Protein AF-A0A975ZCC5-F1 (afdb_monomer_lite)

pLDDT: mean 84.97, std 16.1, range [42.97, 98.0]

Structure (mmCIF, N/CA/C/O backbone):
data_AF-A0A975ZCC5-F1
#
_entry.id   AF-A0A975ZCC5-F1
#
loop_
_atom_site.group_PDB
_atom_site.id
_atom_site.type_symbol
_atom_site.label_atom_id
_atom_site.label_alt_id
_atom_site.label_comp_id
_atom_site.label_asym_id
_atom_site.label_entity_id
_atom_site.label_seq_id
_atom_site.pdbx_PDB_ins_code
_atom_site.Cartn_x
_atom_site.Cartn_y
_atom_site.Cartn_z
_atom_site.occupancy
_atom_site.B_iso_or_equiv
_atom_site.auth_seq_id
_atom_site.auth_comp_id
_atom_site.auth_asym_id
_atom_site.auth_atom_id
_atom_site.pdbx_PDB_model_num
ATOM 1 N N . MET A 1 1 ? -12.316 12.817 -0.947 1.00 85.50 1 MET A N 1
ATOM 2 C CA . MET A 1 1 ? -13.605 12.210 -1.352 1.00 85.50 1 MET A CA 1
ATOM 3 C C . MET A 1 1 ? -13.942 11.124 -0.351 1.00 85.50 1 MET A C 1
ATOM 5 O O . MET A 1 1 ? -13.037 10.389 0.020 1.00 85.50 1 MET A O 1
ATOM 9 N N . ARG A 1 2 ? -15.191 11.040 0.113 1.00 90.31 2 ARG A N 1
ATOM 10 C CA . ARG A 1 2 ? -15.629 9.964 1.009 1.00 90.31 2 ARG A CA 1
ATOM 11 C C . ARG A 1 2 ? -16.435 8.951 0.207 1.00 90.31 2 ARG A C 1
ATOM 13 O O . ARG A 1 2 ? -17.280 9.348 -0.586 1.00 90.31 2 ARG A O 1
ATOM 20 N N . ILE A 1 3 ? -16.130 7.675 0.395 1.00 93.69 3 ILE A N 1
ATOM 21 C CA . ILE A 1 3 ? -16.774 6.559 -0.298 1.00 93.69 3 ILE A CA 1
ATOM 22 C C . ILE A 1 3 ? -17.174 5.494 0.720 1.00 93.69 3 ILE A C 1
ATOM 24 O O . ILE A 1 3 ? -16.498 5.327 1.735 1.00 93.69 3 ILE A O 1
ATOM 28 N N . ASN A 1 4 ? -18.257 4.778 0.431 1.00 94.88 4 ASN A N 1
ATOM 29 C CA . ASN A 1 4 ? -18.675 3.611 1.199 1.00 94.88 4 ASN A CA 1
ATOM 30 C C . ASN A 1 4 ? -18.210 2.363 0.448 1.00 94.88 4 ASN A C 1
ATOM 32 O O . ASN A 1 4 ? -18.592 2.168 -0.704 1.00 94.88 4 ASN A O 1
ATOM 36 N N . LEU A 1 5 ? -17.385 1.537 1.087 1.00 91.88 5 LEU A N 1
ATOM 37 C CA . LEU A 1 5 ? -16.937 0.262 0.536 1.00 91.88 5 LEU A CA 1
ATOM 38 C C . LEU A 1 5 ? -16.878 -0.808 1.629 1.00 91.88 5 LEU A C 1
ATOM 40 O O . LEU A 1 5 ? -16.653 -0.490 2.796 1.00 91.88 5 LEU A O 1
ATOM 44 N N . ALA A 1 6 ? -17.067 -2.066 1.240 1.00 96.00 6 ALA A N 1
ATOM 45 C CA . ALA A 1 6 ? -16.812 -3.208 2.109 1.00 96.00 6 ALA A CA 1
ATOM 46 C C . ALA A 1 6 ? -15.311 -3.541 2.087 1.00 96.00 6 ALA A C 1
ATOM 48 O O . ALA A 1 6 ? -14.713 -3.623 1.013 1.00 96.00 6 ALA A O 1
ATOM 49 N N . ILE A 1 7 ? -14.710 -3.721 3.263 1.00 94.06 7 ILE A N 1
ATOM 50 C CA . ILE A 1 7 ? -13.300 -4.092 3.443 1.00 94.06 7 ILE A CA 1
ATOM 51 C C . ILE A 1 7 ? -13.266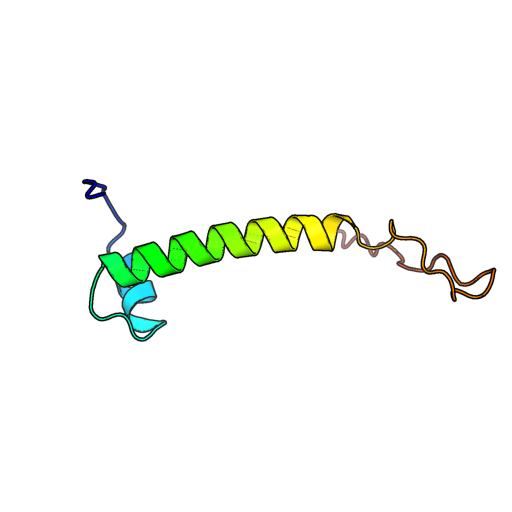 -5.334 4.329 1.00 94.06 7 ILE A C 1
ATOM 53 O O . ILE A 1 7 ? -14.043 -5.430 5.272 1.00 94.06 7 ILE A O 1
ATOM 57 N N . ASP A 1 8 ? -12.374 -6.275 4.026 1.00 97.38 8 ASP A N 1
ATOM 58 C CA . ASP A 1 8 ? -12.118 -7.405 4.915 1.00 97.38 8 ASP A CA 1
ATOM 59 C C . ASP A 1 8 ? -11.492 -6.926 6.239 1.00 97.38 8 ASP A C 1
ATOM 61 O O . ASP A 1 8 ? -10.461 -6.244 6.248 1.00 97.38 8 ASP A O 1
ATOM 65 N N . ASP A 1 9 ? -12.107 -7.297 7.362 1.00 96.56 9 ASP A N 1
ATOM 66 C CA . ASP A 1 9 ? -11.691 -6.838 8.691 1.00 96.56 9 ASP A CA 1
ATOM 67 C C . ASP A 1 9 ? -10.296 -7.341 9.069 1.00 96.56 9 ASP A C 1
ATOM 69 O O . ASP A 1 9 ? -9.525 -6.628 9.717 1.00 96.56 9 ASP A O 1
ATOM 73 N N . THR A 1 10 ? -9.940 -8.560 8.655 1.00 98.00 10 THR A N 1
ATOM 74 C CA . THR A 1 10 ? -8.635 -9.145 8.978 1.00 98.00 10 THR A CA 1
ATOM 75 C C . THR A 1 10 ? -7.519 -8.415 8.238 1.00 98.00 10 THR A C 1
ATOM 77 O O . THR A 1 10 ? -6.492 -8.080 8.836 1.00 98.00 10 THR A O 1
ATOM 80 N N . LEU A 1 11 ? -7.757 -8.072 6.970 1.00 96.50 11 LEU A N 1
ATOM 81 C CA . LEU A 1 11 ? -6.864 -7.259 6.158 1.00 96.50 11 LEU A CA 1
ATOM 82 C C . LEU A 1 11 ? -6.714 -5.854 6.741 1.00 96.50 11 LEU A C 1
ATOM 84 O O . LEU A 1 11 ? -5.591 -5.361 6.861 1.00 96.50 11 LEU A O 1
ATOM 88 N N . LEU A 1 12 ? -7.821 -5.215 7.127 1.00 95.62 12 LEU A N 1
ATOM 89 C CA . LEU A 1 12 ? -7.778 -3.885 7.722 1.00 95.62 12 LEU A CA 1
ATOM 90 C C . LEU A 1 12 ? -6.995 -3.892 9.040 1.00 95.62 12 LEU A C 1
ATOM 92 O O . LEU A 1 12 ? -6.127 -3.044 9.238 1.00 95.62 12 LEU A O 1
ATOM 96 N N . GLN A 1 13 ? -7.230 -4.870 9.917 1.00 96.75 13 GLN A N 1
ATOM 97 C CA . GLN A 1 13 ? -6.463 -4.999 11.157 1.00 96.75 13 GLN A CA 1
ATOM 98 C C . GLN A 1 13 ? -4.973 -5.225 10.901 1.00 96.75 13 GLN A C 1
ATOM 100 O O . GLN A 1 13 ? -4.138 -4.638 11.593 1.00 96.75 13 GLN A O 1
ATOM 105 N N . ALA A 1 14 ? -4.624 -6.058 9.920 1.00 97.00 14 ALA A N 1
ATOM 106 C CA . ALA A 1 14 ? -3.233 -6.269 9.540 1.00 97.00 14 ALA A CA 1
ATOM 107 C C . ALA A 1 14 ? -2.592 -4.967 9.035 1.00 97.00 14 ALA A C 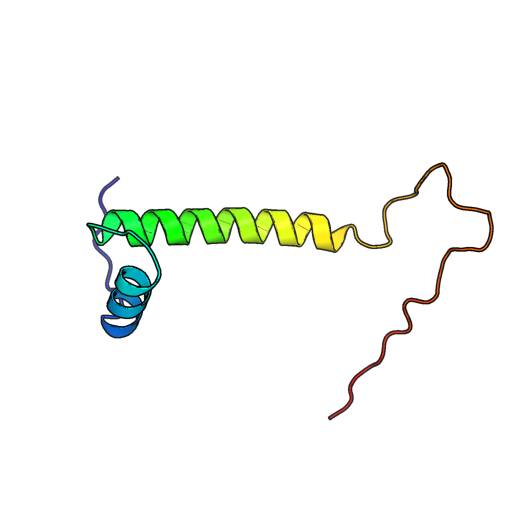1
ATOM 109 O O . ALA A 1 14 ? -1.488 -4.629 9.458 1.00 97.00 14 ALA A O 1
ATOM 110 N N . ALA A 1 15 ? -3.301 -4.200 8.202 1.00 95.81 15 ALA A N 1
ATOM 111 C CA . ALA A 1 15 ? -2.831 -2.912 7.704 1.00 95.81 15 ALA A CA 1
ATOM 112 C C . ALA A 1 15 ? -2.619 -1.901 8.841 1.00 95.81 15 ALA A C 1
ATOM 114 O O . ALA A 1 15 ? -1.548 -1.306 8.926 1.00 95.81 15 ALA A O 1
ATOM 115 N N . MET A 1 16 ? -3.586 -1.770 9.755 1.00 96.25 16 MET A N 1
ATOM 116 C CA . MET A 1 16 ? -3.492 -0.881 10.921 1.00 96.25 16 MET A CA 1
ATOM 117 C C . MET A 1 16 ? -2.311 -1.234 11.838 1.00 96.25 16 MET A C 1
ATOM 119 O O . MET A 1 16 ? -1.703 -0.339 12.413 1.00 96.25 16 MET A O 1
ATOM 123 N N . LYS A 1 17 ? -1.954 -2.521 11.958 1.00 96.25 17 LYS A N 1
ATOM 124 C CA . LYS A 1 17 ? -0.791 -2.982 12.743 1.00 96.25 17 LYS A CA 1
ATOM 125 C C . LYS A 1 17 ? 0.546 -2.809 12.019 1.00 96.25 17 LYS A C 1
ATOM 127 O O . LYS A 1 17 ? 1.582 -2.751 12.673 1.00 96.25 17 LYS A O 1
ATOM 132 N N . ALA A 1 18 ? 0.543 -2.776 10.687 1.00 94.81 18 ALA A N 1
ATOM 133 C CA . ALA A 1 18 ? 1.761 -2.749 9.877 1.00 94.81 18 ALA A CA 1
ATOM 134 C C . ALA A 1 18 ? 2.438 -1.370 9.821 1.00 94.81 18 ALA A C 1
ATOM 136 O O . ALA A 1 18 ? 3.607 -1.280 9.446 1.00 94.81 18 ALA A O 1
ATOM 137 N N . GLY A 1 19 ? 1.725 -0.297 10.166 1.00 89.50 19 GLY A N 1
ATOM 138 C CA . GLY A 1 19 ? 2.239 1.066 10.099 1.00 89.50 19 GLY A CA 1
ATOM 139 C C . GLY A 1 19 ? 1.669 1.972 11.189 1.00 89.50 19 GLY A C 1
ATOM 140 O O . GLY A 1 19 ? 0.804 1.557 11.956 1.00 89.50 19 GLY A O 1
ATOM 141 N N . PRO A 1 20 ? 2.139 3.226 11.270 1.00 93.44 20 PRO A N 1
ATOM 142 C CA . PRO A 1 20 ? 1.680 4.197 12.260 1.00 93.44 20 PRO A CA 1
ATOM 143 C C . PRO A 1 20 ? 0.342 4.836 11.841 1.00 93.44 20 PRO A C 1
ATOM 145 O O . PRO A 1 20 ? 0.253 6.052 11.683 1.00 93.44 20 PRO A O 1
ATOM 148 N N . PHE A 1 21 ? -0.694 4.027 11.603 1.00 96.69 21 PHE A N 1
ATOM 149 C CA . PHE A 1 21 ? -2.007 4.520 11.1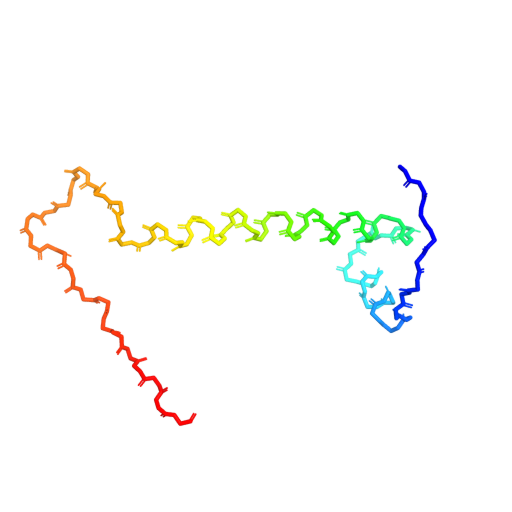77 1.00 96.69 21 PHE A CA 1
ATOM 150 C C . PHE A 1 21 ? -2.922 4.750 12.378 1.00 96.69 21 PHE A C 1
ATOM 152 O O . PHE A 1 21 ? -3.144 3.852 13.187 1.00 96.69 21 PHE A O 1
ATOM 159 N N . SER A 1 22 ? -3.488 5.951 12.476 1.00 94.00 22 SER A N 1
ATOM 160 C CA . SER A 1 22 ? -4.464 6.314 13.509 1.00 94.00 22 SER A CA 1
ATOM 161 C C . SER A 1 22 ? -5.909 6.128 13.041 1.00 94.00 22 SER A C 1
ATOM 163 O O . SER A 1 22 ? -6.808 6.010 13.873 1.00 94.00 22 SER A O 1
ATOM 165 N N . SER A 1 23 ? -6.149 6.062 11.727 1.00 95.75 23 SER A N 1
ATOM 166 C CA . SER A 1 23 ? -7.473 5.837 11.151 1.00 95.75 23 SER A CA 1
ATOM 167 C C . SER A 1 23 ? -7.458 4.869 9.964 1.00 95.75 23 SER A C 1
ATOM 169 O O . SER A 1 23 ? -6.451 4.692 9.278 1.00 95.75 23 SER A O 1
ATOM 171 N N . VAL A 1 24 ? -8.628 4.286 9.678 1.00 93.62 24 VAL A N 1
ATOM 172 C CA . VAL A 1 24 ? -8.861 3.439 8.492 1.00 93.62 24 VAL A CA 1
ATOM 173 C C . VAL A 1 24 ? -8.541 4.196 7.205 1.00 93.62 24 VAL A C 1
ATOM 175 O O . VAL A 1 24 ? -7.966 3.632 6.278 1.00 93.62 24 VAL A O 1
ATOM 178 N N . GLN A 1 25 ? -8.894 5.482 7.151 1.00 95.19 25 GLN A N 1
ATOM 179 C CA . GLN A 1 25 ? -8.648 6.310 5.978 1.00 95.19 25 GLN A CA 1
ATOM 180 C C . GLN A 1 25 ? -7.147 6.465 5.710 1.00 95.19 25 GLN A C 1
ATOM 182 O O . GLN A 1 25 ? -6.742 6.374 4.554 1.00 95.19 25 GLN A O 1
ATOM 187 N N . ASP A 1 26 ? -6.332 6.635 6.752 1.00 95.81 26 ASP A N 1
ATOM 188 C CA . ASP A 1 26 ? -4.880 6.787 6.601 1.00 95.81 26 ASP A CA 1
ATOM 189 C C . ASP A 1 26 ? -4.233 5.500 6.085 1.00 95.81 26 ASP A C 1
ATOM 191 O O . ASP A 1 26 ? -3.412 5.541 5.167 1.00 95.81 26 ASP A O 1
ATOM 195 N N . ALA A 1 27 ? -4.646 4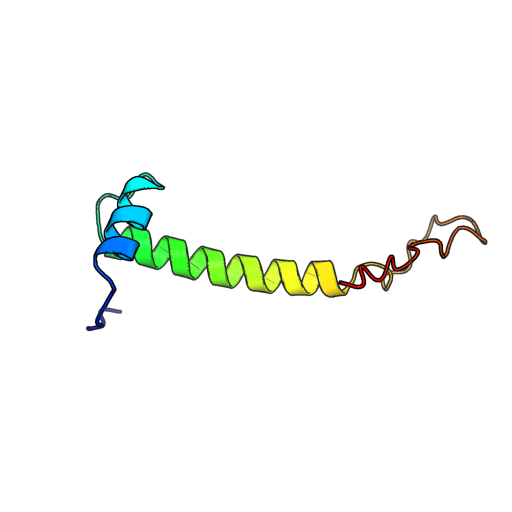.347 6.622 1.00 96.00 27 ALA A N 1
ATOM 196 C CA . ALA A 1 27 ? -4.172 3.047 6.153 1.00 96.00 27 ALA A CA 1
ATOM 197 C C . ALA A 1 27 ? -4.553 2.798 4.682 1.00 96.00 27 ALA A C 1
ATOM 199 O O . ALA A 1 27 ? -3.727 2.337 3.889 1.00 96.00 27 ALA A O 1
ATOM 200 N N . VAL A 1 28 ? -5.787 3.144 4.295 1.00 95.06 28 VAL A N 1
ATOM 201 C CA . VAL A 1 28 ? -6.260 3.014 2.910 1.00 95.06 28 VAL A CA 1
ATOM 202 C C . VAL A 1 28 ? -5.507 3.968 1.977 1.00 95.06 28 VAL A C 1
ATOM 204 O O . VAL A 1 28 ? -5.048 3.527 0.924 1.00 95.06 28 VAL A O 1
ATOM 207 N N . ASP A 1 29 ? -5.311 5.237 2.351 1.00 95.94 29 ASP A N 1
ATOM 208 C CA . ASP A 1 29 ? -4.564 6.203 1.527 1.00 95.94 29 ASP A CA 1
ATOM 209 C C . ASP A 1 29 ? -3.107 5.758 1.332 1.00 95.94 29 ASP A C 1
ATOM 211 O O . ASP A 1 29 ? -2.581 5.779 0.215 1.00 95.94 29 ASP A O 1
ATOM 215 N N . ALA A 1 30 ? -2.466 5.258 2.392 1.00 96.44 30 ALA A N 1
ATOM 216 C CA . ALA A 1 30 ? -1.123 4.695 2.311 1.00 96.44 30 ALA A CA 1
ATOM 217 C C . ALA A 1 30 ? -1.056 3.480 1.369 1.00 96.44 30 ALA A C 1
ATOM 219 O O . ALA A 1 30 ? -0.137 3.383 0.549 1.00 96.44 30 ALA A O 1
ATOM 220 N N . GLY A 1 31 ? -2.047 2.584 1.431 1.00 95.38 31 GLY A N 1
ATOM 221 C CA . GLY A 1 31 ? -2.169 1.450 0.514 1.00 95.38 31 GLY A CA 1
ATOM 222 C C . GLY A 1 31 ? -2.329 1.882 -0.948 1.00 95.38 31 GLY A C 1
ATOM 223 O O . GLY A 1 31 ? -1.630 1.372 -1.826 1.00 95.38 31 GLY A O 1
ATOM 224 N N . LEU A 1 32 ? -3.181 2.873 -1.221 1.00 96.56 32 LEU A N 1
ATOM 225 C CA . LEU A 1 32 ? -3.381 3.408 -2.573 1.00 96.56 32 LEU A CA 1
ATOM 226 C C . LEU A 1 32 ? -2.101 4.048 -3.127 1.00 96.56 32 LEU A C 1
ATOM 228 O O . LEU A 1 32 ? -1.710 3.774 -4.264 1.00 96.56 32 LEU A O 1
ATOM 232 N N . ARG A 1 33 ? -1.389 4.834 -2.313 1.00 96.88 33 ARG A N 1
ATOM 233 C CA . ARG A 1 33 ? -0.085 5.408 -2.691 1.00 96.88 33 ARG A CA 1
ATOM 234 C C . ARG A 1 33 ? 0.950 4.331 -2.996 1.00 96.88 33 ARG A C 1
ATOM 236 O O . ARG A 1 33 ? 1.726 4.479 -3.942 1.00 96.88 33 ARG A O 1
ATOM 243 N N . LEU A 1 34 ? 0.959 3.240 -2.228 1.00 96.62 34 LEU A N 1
ATOM 244 C CA . LEU A 1 34 ? 1.848 2.108 -2.478 1.00 96.62 34 LEU A CA 1
ATOM 245 C C . LEU A 1 34 ? 1.558 1.454 -3.834 1.00 96.62 34 LEU A C 1
ATOM 247 O O . LEU A 1 34 ? 2.502 1.131 -4.555 1.00 96.62 34 LEU A O 1
ATOM 251 N N . LEU A 1 35 ? 0.285 1.291 -4.208 1.00 97.25 35 LEU A N 1
ATOM 252 C CA . LEU A 1 35 ? -0.093 0.736 -5.512 1.00 97.25 35 LEU A CA 1
ATOM 253 C C . LEU A 1 35 ? 0.393 1.615 -6.670 1.00 97.25 35 LEU A C 1
ATOM 255 O O . LEU A 1 35 ? 1.003 1.097 -7.606 1.00 97.25 35 LEU A O 1
ATOM 259 N N . VAL A 1 36 ? 0.211 2.936 -6.572 1.00 97.56 36 VAL A N 1
ATOM 260 C CA . VAL A 1 36 ? 0.728 3.892 -7.570 1.00 97.56 36 VAL A CA 1
ATOM 261 C C . VAL A 1 36 ? 2.251 3.788 -7.683 1.00 97.56 36 VAL A C 1
ATOM 263 O O . VAL A 1 36 ? 2.795 3.650 -8.778 1.00 97.56 36 VAL A O 1
ATOM 266 N N . ARG A 1 37 ? 2.955 3.773 -6.545 1.00 97.38 37 ARG A N 1
ATOM 267 C CA . ARG A 1 37 ? 4.418 3.632 -6.513 1.00 97.38 37 ARG A CA 1
ATOM 268 C C . ARG A 1 37 ? 4.884 2.309 -7.124 1.00 97.38 37 ARG A C 1
ATOM 270 O O . ARG A 1 37 ? 5.871 2.279 -7.856 1.00 97.38 37 ARG A O 1
ATOM 277 N N . ARG A 1 38 ? 4.174 1.212 -6.848 1.00 97.38 38 ARG A N 1
ATOM 278 C CA . ARG A 1 38 ? 4.477 -0.114 -7.401 1.00 97.38 38 ARG A CA 1
ATOM 279 C C . ARG A 1 38 ? 4.319 -0.146 -8.920 1.00 97.38 38 ARG A C 1
ATOM 281 O O . ARG A 1 38 ? 5.140 -0.779 -9.579 1.00 97.38 38 ARG A O 1
ATOM 288 N N . ALA A 1 39 ? 3.309 0.529 -9.466 1.00 96.06 39 ALA A N 1
ATOM 289 C CA . ALA A 1 39 ? 3.124 0.633 -10.912 1.00 96.06 39 ALA A CA 1
ATOM 290 C C . ALA A 1 39 ? 4.326 1.328 -11.577 1.00 96.06 39 ALA A C 1
ATOM 292 O O . ALA A 1 39 ? 4.928 0.756 -12.485 1.00 96.06 39 ALA A O 1
ATOM 293 N N . ALA A 1 40 ? 4.766 2.470 -11.035 1.00 95.50 40 ALA A N 1
ATOM 294 C CA . ALA A 1 40 ? 5.954 3.181 -11.520 1.00 95.50 40 ALA A CA 1
ATOM 295 C C . ALA A 1 40 ? 7.230 2.315 -11.466 1.00 95.50 40 ALA A C 1
ATOM 297 O O . ALA A 1 40 ? 8.058 2.329 -12.375 1.00 95.50 40 ALA A O 1
ATOM 298 N N . TYR A 1 41 ? 7.391 1.495 -10.423 1.00 96.31 41 TYR A N 1
ATOM 299 C CA . TYR A 1 41 ? 8.505 0.543 -10.346 1.00 96.31 41 TYR A CA 1
ATOM 300 C C . TYR A 1 41 ? 8.427 -0.562 -11.396 1.00 96.31 41 TYR A C 1
ATOM 302 O O . TYR A 1 41 ? 9.463 -0.973 -11.919 1.00 96.31 41 TYR A O 1
ATOM 310 N N . GLY A 1 42 ? 7.224 -1.022 -11.736 1.00 95.19 42 GLY A N 1
ATOM 311 C CA . GLY A 1 42 ? 7.014 -1.949 -12.845 1.00 95.19 42 GLY A CA 1
ATOM 312 C C . GLY A 1 42 ? 7.523 -1.381 -14.170 1.00 95.19 42 GLY A C 1
ATOM 313 O O . GLY A 1 42 ? 8.220 -2.081 -14.904 1.00 95.19 42 GLY A O 1
ATOM 314 N N . GLU A 1 43 ? 7.256 -0.104 -14.439 1.00 92.88 43 GLU A N 1
ATOM 315 C CA . GLU A 1 43 ? 7.744 0.584 -15.639 1.00 92.88 43 GLU A CA 1
ATOM 316 C C . GLU A 1 43 ? 9.272 0.645 -15.674 1.00 92.88 43 GLU A C 1
ATOM 318 O O . GLU A 1 43 ? 9.875 0.240 -16.668 1.00 92.88 43 GLU A O 1
ATOM 323 N N . ILE A 1 44 ? 9.914 1.033 -14.568 1.00 92.56 44 ILE A N 1
ATOM 324 C CA . ILE A 1 44 ? 11.382 1.053 -14.459 1.00 92.56 44 ILE A CA 1
ATOM 325 C C . ILE A 1 44 ? 11.965 -0.348 -14.688 1.00 92.56 44 ILE A C 1
ATOM 327 O O . ILE A 1 44 ? 12.900 -0.521 -15.471 1.00 92.56 44 ILE A O 1
ATOM 331 N N . LEU A 1 45 ? 11.401 -1.377 -14.048 1.00 93.12 45 LEU A N 1
ATOM 332 C CA . LEU A 1 45 ? 11.846 -2.761 -14.230 1.00 93.12 45 LEU A CA 1
ATOM 333 C C . LEU A 1 45 ? 11.647 -3.246 -15.670 1.00 93.12 45 LEU A C 1
ATOM 335 O O . LEU A 1 45 ? 12.448 -4.045 -16.157 1.00 93.12 45 LEU A O 1
ATOM 339 N N . SER A 1 46 ? 10.632 -2.746 -16.376 1.00 92.19 46 SER A N 1
ATOM 340 C CA . SER A 1 46 ? 10.396 -3.073 -17.784 1.00 92.19 46 SER A CA 1
ATOM 341 C C . SER A 1 46 ? 11.494 -2.552 -18.723 1.00 92.19 46 SER A C 1
ATOM 343 O O . SER A 1 46 ? 11.656 -3.093 -19.821 1.00 92.19 46 SER A O 1
ATOM 345 N N . LEU A 1 47 ? 12.253 -1.534 -18.296 1.00 91.19 47 LEU A N 1
ATOM 346 C CA . LEU A 1 47 ? 13.391 -0.962 -19.023 1.00 91.19 47 LEU A CA 1
ATOM 347 C C . LEU A 1 47 ? 14.691 -1.749 -18.804 1.00 91.19 47 LEU A C 1
ATOM 349 O O . LEU A 1 47 ? 15.692 -1.502 -19.484 1.00 91.19 47 LEU A O 1
ATOM 353 N N . ARG A 1 48 ? 14.697 -2.724 -17.886 1.00 86.19 48 ARG A N 1
ATOM 354 C CA . ARG A 1 48 ? 15.869 -3.556 -17.603 1.00 86.19 48 ARG A CA 1
ATOM 355 C C . ARG A 1 48 ? 16.363 -4.244 -18.877 1.00 86.19 48 ARG A C 1
ATOM 357 O O . ARG A 1 48 ? 15.646 -5.028 -19.493 1.00 86.19 48 ARG A O 1
ATOM 364 N N . GLY A 1 49 ? 17.617 -3.973 -19.237 1.00 85.69 49 GLY A N 1
ATOM 365 C CA . GLY A 1 49 ? 18.271 -4.538 -20.422 1.00 85.69 49 GLY A CA 1
ATOM 366 C C . GLY A 1 49 ? 17.848 -3.914 -21.757 1.00 85.69 49 GLY A C 1
ATOM 367 O O . GLY A 1 49 ? 18.287 -4.401 -22.792 1.00 85.69 49 GLY A O 1
ATOM 368 N N . LYS A 1 50 ? 17.013 -2.864 -21.744 1.00 86.56 50 LYS A N 1
ATOM 369 C CA . LYS A 1 50 ? 16.597 -2.117 -22.945 1.00 86.56 50 LYS A CA 1
ATOM 370 C C . LYS A 1 50 ? 17.294 -0.766 -23.090 1.00 86.56 50 LYS A C 1
ATOM 372 O O . LYS A 1 50 ? 17.322 -0.221 -24.185 1.00 86.56 50 LYS A O 1
ATOM 377 N N . LEU A 1 51 ? 17.814 -0.220 -21.992 1.00 83.38 51 LEU A N 1
ATOM 378 C CA . LEU A 1 51 ? 18.499 1.069 -21.988 1.00 83.38 51 LEU A CA 1
ATOM 379 C C . LEU A 1 51 ? 19.950 0.899 -22.467 1.00 83.38 51 LEU A C 1
ATOM 381 O O . LEU A 1 51 ? 20.694 0.141 -21.832 1.00 83.38 51 LEU A O 1
ATOM 385 N N . PRO A 1 52 ? 20.358 1.576 -23.556 1.00 76.50 52 PRO A N 1
ATOM 386 C CA . PRO A 1 52 ? 21.764 1.689 -23.907 1.00 76.50 52 PRO A CA 1
ATOM 387 C C . PRO A 1 52 ? 22.459 2.561 -22.855 1.00 76.50 52 PRO A C 1
ATOM 389 O O . PRO A 1 52 ? 21.927 3.587 -22.440 1.00 76.50 52 PRO A O 1
ATOM 392 N N . TRP A 1 53 ? 23.623 2.122 -22.394 1.00 78.88 53 TRP A N 1
ATOM 393 C CA . TRP A 1 53 ? 24.494 2.897 -21.514 1.00 78.88 53 TRP A CA 1
ATOM 394 C C . TRP A 1 53 ? 25.712 3.313 -22.337 1.00 78.88 53 TRP A C 1
ATOM 396 O O . TRP A 1 53 ? 26.323 2.454 -22.977 1.00 78.88 53 TRP A O 1
ATOM 406 N N . ASP A 1 54 ? 26.051 4.601 -22.319 1.00 78.69 54 ASP A N 1
ATOM 407 C CA . ASP A 1 54 ? 27.066 5.181 -23.213 1.00 78.69 54 ASP A CA 1
ATOM 408 C C . ASP A 1 54 ? 28.481 4.624 -22.967 1.00 78.69 54 ASP A C 1
ATOM 410 O O . ASP A 1 54 ? 29.280 4.517 -23.896 1.00 78.69 54 ASP A O 1
ATOM 414 N N . ASP A 1 55 ? 28.755 4.151 -21.749 1.00 78.44 55 ASP A N 1
ATOM 415 C CA . ASP A 1 55 ? 30.085 3.692 -21.330 1.00 78.44 55 ASP A CA 1
ATOM 416 C C . ASP A 1 55 ? 30.254 2.163 -21.363 1.00 78.44 55 ASP A C 1
ATOM 418 O O . ASP A 1 55 ? 31.223 1.626 -20.817 1.00 78.44 55 ASP A O 1
ATOM 422 N N . VAL A 1 56 ? 29.314 1.411 -21.953 1.00 68.62 56 VAL A N 1
ATOM 423 C CA . VAL A 1 56 ? 29.414 -0.058 -21.947 1.00 68.62 56 VAL A CA 1
ATOM 424 C C . VAL A 1 56 ? 30.487 -0.514 -22.938 1.00 68.62 56 VAL A C 1
ATOM 426 O O . VAL A 1 56 ? 30.358 -0.260 -24.139 1.00 68.62 56 VAL A O 1
ATOM 429 N N . PRO A 1 57 ? 31.517 -1.260 -22.490 1.00 68.81 57 PRO A N 1
ATOM 430 C CA . PRO A 1 57 ? 32.525 -1.801 -23.391 1.00 68.81 57 PRO A CA 1
ATOM 431 C C . PRO A 1 57 ? 31.868 -2.692 -24.447 1.00 68.81 57 PRO A C 1
ATOM 433 O O . PRO A 1 57 ? 31.064 -3.576 -24.118 1.00 68.81 57 PRO A O 1
ATOM 436 N N . LYS A 1 58 ? 32.222 -2.484 -25.722 1.00 60.53 58 LYS A N 1
ATOM 437 C CA . LYS A 1 58 ? 31.737 -3.308 -26.839 1.00 60.53 58 LYS A CA 1
ATOM 438 C C . LYS A 1 58 ? 32.004 -4.790 -26.532 1.00 60.53 58 LYS A C 1
ATOM 440 O O . LYS A 1 58 ? 33.152 -5.216 -26.503 1.00 60.53 58 LYS A O 1
ATOM 445 N N . GLY A 1 59 ? 30.939 -5.558 -26.281 1.00 61.03 59 GLY A N 1
ATOM 446 C CA . GLY A 1 59 ? 31.003 -6.994 -25.962 1.00 61.03 59 GLY A CA 1
ATOM 447 C C . GLY A 1 59 ? 30.417 -7.409 -24.605 1.00 61.03 59 GLY A C 1
ATOM 448 O O . GLY A 1 59 ? 30.221 -8.599 -24.381 1.00 61.03 59 GLY A O 1
ATOM 449 N N . ALA A 1 60 ? 30.066 -6.472 -23.715 1.00 62.75 60 ALA A N 1
ATOM 450 C CA . ALA A 1 60 ? 29.473 -6.802 -22.408 1.00 62.75 60 ALA A CA 1
ATOM 451 C C . ALA A 1 60 ? 27.945 -7.046 -22.440 1.00 62.75 60 ALA A C 1
ATOM 453 O O . ALA A 1 60 ? 27.319 -7.296 -21.405 1.00 62.75 60 ALA A O 1
ATOM 454 N N . HIS A 1 61 ? 27.312 -6.990 -23.614 1.00 61.00 61 HIS A N 1
ATOM 455 C CA . HIS A 1 61 ? 25.876 -7.220 -23.752 1.00 61.00 61 HIS A CA 1
ATOM 456 C C . HIS A 1 61 ? 25.555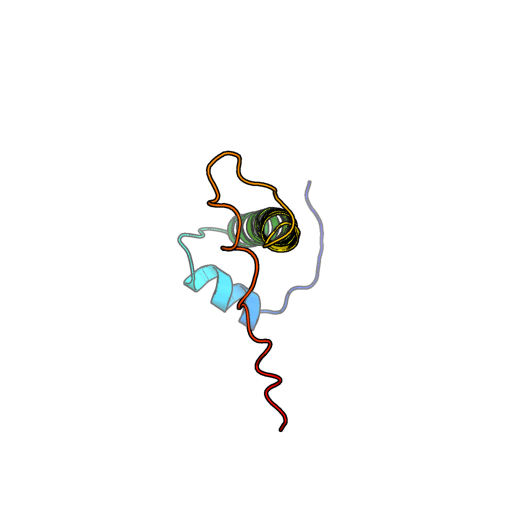 -8.714 -23.800 1.00 61.00 61 HIS A C 1
ATOM 458 O O . HIS A 1 61 ? 25.494 -9.325 -24.862 1.00 61.00 61 HIS A O 1
ATOM 464 N N . GLY A 1 62 ? 25.271 -9.284 -22.631 1.00 61.78 62 GLY A N 1
ATOM 465 C CA . GLY A 1 62 ? 24.423 -10.467 -22.545 1.00 61.78 62 GLY A CA 1
ATOM 466 C C . GLY A 1 62 ? 25.046 -11.648 -21.826 1.00 61.78 62 GLY A C 1
ATOM 467 O O . GLY A 1 62 ? 25.657 -12.499 -22.449 1.00 61.78 62 GLY A O 1
ATOM 468 N N . ARG A 1 63 ? 24.743 -11.770 -20.530 1.00 59.56 63 ARG A N 1
ATOM 469 C CA . ARG A 1 63 ? 24.498 -13.063 -19.868 1.00 59.56 63 ARG A CA 1
ATOM 470 C C . ARG A 1 63 ? 23.518 -12.882 -18.712 1.00 59.56 63 ARG A C 1
ATOM 472 O O . ARG A 1 63 ? 23.855 -13.126 -17.561 1.00 59.56 63 ARG A O 1
ATOM 479 N N . VAL A 1 64 ? 22.280 -12.481 -18.998 1.00 57.81 64 VAL A N 1
ATOM 480 C CA . VAL A 1 64 ? 21.188 -12.806 -18.066 1.00 57.81 64 VAL A CA 1
ATOM 481 C C . VAL A 1 64 ? 20.600 -14.122 -18.552 1.00 57.81 64 VAL A C 1
ATOM 483 O O . VAL A 1 64 ? 19.610 -14.158 -19.279 1.00 57.81 64 VAL A O 1
ATOM 486 N N . ALA A 1 65 ? 21.300 -15.213 -18.235 1.00 52.06 65 ALA A N 1
ATOM 487 C CA . ALA A 1 65 ? 20.825 -16.558 -18.505 1.00 52.06 65 ALA A CA 1
ATOM 488 C C . ALA A 1 65 ? 19.456 -16.716 -17.833 1.00 52.06 65 ALA A C 1
ATOM 490 O O . ALA A 1 65 ? 19.341 -16.688 -16.607 1.00 52.06 65 ALA A O 1
ATOM 491 N N . ARG A 1 66 ? 18.401 -16.838 -18.643 1.00 55.72 66 ARG A N 1
ATOM 492 C CA . ARG A 1 66 ? 17.071 -17.191 -18.154 1.00 55.72 66 ARG A CA 1
ATOM 493 C C . ARG A 1 66 ? 17.146 -18.605 -17.600 1.00 55.72 66 ARG A C 1
ATOM 495 O O . ARG A 1 66 ? 17.014 -19.570 -18.348 1.00 55.72 66 ARG A O 1
ATOM 502 N N . ARG A 1 67 ? 17.348 -18.733 -16.290 1.00 50.34 67 ARG A N 1
ATOM 503 C CA . ARG A 1 67 ? 17.076 -19.986 -15.595 1.00 50.34 67 ARG A CA 1
ATOM 504 C C . ARG A 1 67 ? 15.559 -20.142 -15.586 1.00 50.34 67 ARG A C 1
ATOM 506 O O . ARG A 1 67 ? 14.871 -19.571 -14.748 1.00 50.34 67 ARG A O 1
ATOM 513 N N . ARG A 1 68 ? 15.034 -20.839 -16.597 1.00 54.12 68 ARG A N 1
ATOM 514 C CA . ARG A 1 68 ? 13.697 -21.426 -16.531 1.00 54.12 68 ARG A CA 1
ATOM 515 C C . ARG A 1 68 ? 13.745 -22.379 -15.337 1.00 54.12 68 ARG A C 1
ATOM 517 O O . ARG A 1 68 ? 14.387 -23.420 -15.427 1.00 54.12 68 ARG A O 1
ATOM 524 N N . VAL A 1 69 ? 13.163 -21.980 -14.211 1.00 50.34 69 VAL A N 1
ATOM 525 C CA . VAL A 1 69 ? 12.824 -22.935 -13.158 1.00 50.34 69 VAL A CA 1
ATOM 526 C C . VAL A 1 69 ? 11.615 -23.676 -13.709 1.00 50.34 69 VAL A C 1
ATOM 528 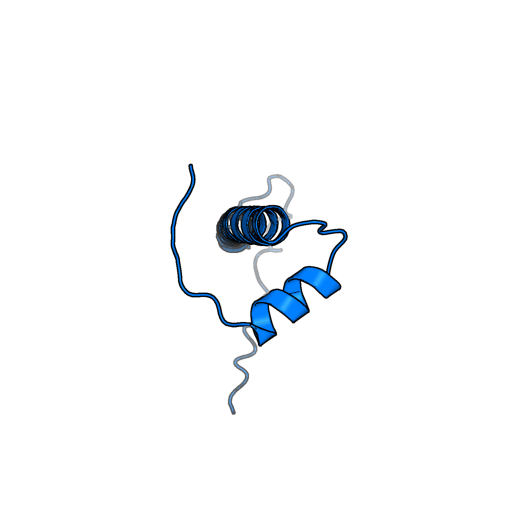O O . VAL A 1 69 ? 10.537 -23.105 -13.854 1.00 50.34 69 VAL A O 1
ATOM 531 N N . LYS A 1 70 ? 11.875 -24.882 -14.204 1.00 46.47 70 LYS A N 1
ATOM 532 C CA . LYS A 1 70 ? 10.853 -25.890 -14.436 1.00 46.47 70 LYS A CA 1
ATOM 533 C C . LYS A 1 70 ? 10.677 -26.557 -13.078 1.00 46.47 70 LYS A C 1
ATOM 535 O O . LYS A 1 70 ? 11.692 -26.998 -12.550 1.00 46.47 70 LYS A O 1
ATOM 540 N N . ASP A 1 71 ? 9.480 -26.450 -12.515 1.00 42.97 71 ASP A N 1
ATOM 541 C CA . ASP A 1 71 ? 8.735 -27.474 -11.766 1.00 42.97 71 ASP A CA 1
ATOM 542 C C . ASP A 1 71 ? 7.431 -26.852 -11.246 1.00 42.97 71 ASP A C 1
ATOM 544 O O . ASP A 1 71 ? 7.497 -25.778 -10.603 1.00 42.97 71 ASP A O 1
#

Sequence (71 aa):
MRINLAIDDTLLQAAMKAGPFSSVQDAVDAGLRLLVRRAAYGEILSLRGKLPWDDVPKGAHGRVARRRVKD

Foldseek 3Di:
DDDDDDDDPVVLVVLVVVDVDPDSVVSVVVVVVVVVVVVVVVVVVVCVLVDDDPPDPPPPRDDPPPPPPDD

Secondary structure (DSSP, 8-state):
--------HHHHHHHHHHTT-SSHHHHHHHHHHHHHHHHHHHHHHHTTTTS--TT--TT------------

Radius of gyration: 20.55 Å; chains: 1; bounding box: 51×40×40 Å